Protein 3OFF (pdb70)

Radius of gyration: 11.75 Å; Cα contacts (8 Å, |Δi|>4): 156; chains: 1; bounding box: 25×24×37 Å

Organism: Drosophila melanogaster (NCBI:txid7227)

Nearest PDB structures (foldseek):
  3ofe-assembly2_B  TM=9.391E-01  e=5.734E-13  Drosophila melanogaster
  3ofh-assembly3_A  TM=9.557E-01  e=2.115E-11  Mus musculus
  3ofh-assembly3_B  TM=9.737E-01  e=1.745E-10  Mus musculus
  1yrx-assembly1_B  TM=5.623E-01  e=9.076E-03  Cereibacter sphaeroides 2.4.1
  2iyg-assembly1_B  TM=5.294E-01  e=4.977E-02  Cereibacter sphaeroides

Sequence (82 aa):
KKGRTLTFVSVTGNPTREESDTITKLWQTTSSLWNNHIQAERYVVDDNRAIFLLFKDGTTQAWDAKDFLIEQERCKGVTIENKEYPG

Foldseek 3Di:
DPPFKFKKWFFDDQAALVRLVVVVVVLQVVCVVVVFHWDWADDRTMIDTMTNGHVCVVVSQVVQQVDPGTQWMGGPNRIGGD

InterPro domains:
  IPR019330 LRP chaperone MESD [PF10185] (31-178)
  IPR019330 LRP chaperone MESD [PTHR17600] (3-179)

GO terms:
  GO:0045177 apical part of cell (C, IDA)
  GO:0005737 cytoplasm (C, IDA)
  GO:0005783 endoplasmic reticulum (C, IDA)
  GO:0005788 endoplasmic reticulum lumen (C, IDA)
  GO:0006888 endoplasmic reticulum to Golgi vesicle-mediated transport (P, IEP)
  GO:0012505 endomembrane system (C, HDA)
  GO:0006457 protein folding (P, IMP)
  GO:0006612 protein targeting to membrane (P, IMP)
  GO:0042802 identical protein binding (F, IPI)

Solvent-accessible surface area: 5182 Å² total

Secondary structure (DSSP, 8-state):
-TT----EEEESSS--HHHHHHHHHHHHHHHHHTT--EEE--BTTEEEEEESSGGGHHHHHHHHTTSTTEEEEEETTEEEE-

Structure (mmCIF, N/CA/C/O backbone):
data_3OFF
#
_entry.id   3OFF
#
_cell.length_a   62.284
_cell.length_b   62.284
_cell.length_c   89.675
_cell.angle_alpha   90.000
_cell.angle_beta   90.000
_cell.angle_gamma   120.000
#
_symmetry.space_group_name_H-M   'P 65 2 2'
#
loop_
_entity.id
_entity.type
_entity.pdbx_description
1 polymer 'LDLR chaperone boca'
2 non-polymer 'SULFATE ION'
3 non-polymer 'ACETATE ION'
4 non-polymer 'SODIUM ION'
5 water water
#
loop_
_atom_site.group_PDB
_atom_site.id
_atom_site.type_symbol
_atom_site.label_atom_id
_atom_site.label_alt_id
_atom_site.label_comp_id
_atom_site.label_asym_id
_atom_site.label_entity_id
_atom_site.label_seq_id
_atom_site.pdbx_PDB_ins_code
_atom_site.Cartn_x
_atom_site.Cartn_y
_atom_site.Cartn_z
_atom_site.occupancy
_atom_site.B_iso_or_equiv
_atom_site.auth_seq_id
_atom_site.auth_comp_id
_atom_site.auth_asym_id
_atom_site.auth_atom_id
_atom_site.pdbx_PDB_model_num
ATOM 9 N N . LYS A 1 7 ? -5.092 21.908 8.648 1.00 55.21 89 LYS A N 1
ATOM 10 C CA . LYS A 1 7 ? -6.327 22.205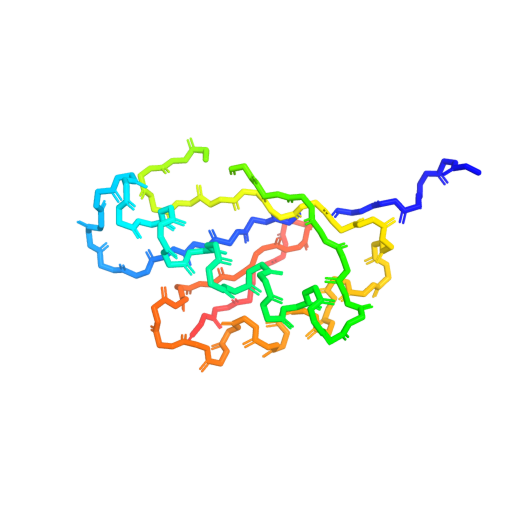 7.919 1.00 53.00 89 LYS A CA 1
ATOM 11 C C . LYS A 1 7 ? -6.078 22.946 6.588 1.00 51.93 89 LYS A C 1
ATOM 12 O O . LYS A 1 7 ? -6.396 22.436 5.513 1.00 51.13 89 LYS A O 1
ATOM 14 N N . LYS A 1 8 ? -5.487 24.140 6.682 1.00 45.41 90 LYS A N 1
ATOM 15 C CA . LYS A 1 8 ? -5.386 25.109 5.573 1.00 43.48 90 LYS A CA 1
ATOM 16 C C . LYS A 1 8 ? -4.433 24.750 4.431 1.00 43.25 90 LYS A C 1
ATOM 17 O O . LYS A 1 8 ? -3.433 24.071 4.639 1.00 40.30 90 LYS A O 1
ATOM 19 N N . GLY A 1 9 ? -4.738 25.254 3.234 1.00 38.51 91 GLY A N 1
ATOM 20 C CA . GLY A 1 9 ? -3.912 25.046 2.054 1.00 39.76 91 GLY A CA 1
ATOM 21 C C . GLY A 1 9 ? -3.771 23.581 1.700 1.00 32.84 91 GLY A C 1
ATOM 22 O O . GLY A 1 9 ? -2.727 23.145 1.217 1.00 30.90 91 GLY A O 1
ATOM 23 N N . ARG A 1 10 ? -4.822 22.816 1.967 1.00 31.55 92 ARG A N 1
ATOM 24 C CA . ARG A 1 10 ? -4.823 21.383 1.702 1.00 23.74 92 ARG A CA 1
ATOM 25 C C . ARG A 1 10 ? -5.461 21.038 0.355 1.00 32.34 92 ARG A C 1
ATOM 26 O O . ARG A 1 10 ? -5.053 20.090 -0.321 1.00 29.16 92 ARG A O 1
ATOM 29 N N . THR A 1 11 ? -6.463 21.818 -0.032 1.00 28.85 93 THR A N 1
ATOM 30 C CA . THR A 1 11 ? -7.199 21.554 -1.262 1.00 28.25 93 THR A CA 1
ATOM 31 C C . THR A 1 11 ? -6.655 22.375 -2.424 1.00 26.09 93 THR A C 1
ATOM 32 O O . THR A 1 11 ? -5.930 23.345 -2.218 1.00 27.42 93 THR A O 1
ATOM 36 N N . LEU A 1 12 ? -7.017 21.991 -3.644 1.00 21.65 94 LEU A N 1
ATOM 37 C CA . LEU A 1 12 ? -6.621 22.753 -4.823 1.00 25.60 94 LEU A CA 1
ATOM 38 C C . LEU A 1 12 ? -7.741 22.778 -5.852 1.00 22.07 94 LEU A C 1
ATOM 39 O O . LEU A 1 12 ? -8.325 21.744 -6.175 1.00 21.74 94 LEU A O 1
ATOM 52 N N . THR A 1 14 ? -9.108 23.379 -9.706 1.00 24.45 96 THR A N 1
ATOM 53 C CA . THR A 1 14 ? -8.653 23.297 -11.086 1.00 16.97 96 THR A CA 1
ATOM 54 C C . THR A 1 14 ? -9.827 23.503 -12.030 1.00 21.40 96 THR A C 1
ATOM 55 O O . THR A 1 14 ? -10.981 23.302 -11.653 1.00 21.40 96 THR A O 1
ATOM 59 N N . PHE A 1 15 ? -9.530 23.913 -13.257 1.00 19.80 97 PHE A N 1
ATOM 60 C CA . PHE A 1 15 ? -10.562 24.072 -14.271 1.00 23.30 97 PHE A CA 1
ATOM 61 C C . PHE A 1 15 ? -10.421 23.000 -15.342 1.00 15.82 97 PHE A C 1
ATOM 62 O O . PHE A 1 15 ? -9.331 22.764 -15.860 1.00 16.65 97 PHE A O 1
ATOM 70 N N . VAL A 1 16 ? -11.532 22.345 -15.659 1.00 16.61 98 VAL A N 1
ATOM 71 C CA . VAL A 1 16 ? -11.546 21.308 -16.680 1.00 17.47 98 VAL A CA 1
ATOM 72 C C . VAL A 1 16 ? -12.513 21.692 -17.792 1.00 16.02 98 VAL A C 1
ATOM 73 O O . VAL A 1 16 ? -13.689 21.949 -17.539 1.00 18.73 98 VAL A O 1
ATOM 77 N N . SER A 1 17 ? -12.014 21.733 -19.023 1.00 14.05 99 SER A N 1
ATOM 78 C CA . SER A 1 17 ? -12.833 22.140 -20.159 1.00 15.09 99 SER A CA 1
ATOM 79 C C . SER A 1 17 ? -13.249 20.962 -21.035 1.00 16.69 99 SER A C 1
ATOM 80 O O . SER A 1 17 ? -12.554 19.948 -21.106 1.00 15.61 99 SER A O 1
ATOM 83 N N . VAL A 1 18 ? -14.390 21.112 -21.700 1.00 14.66 100 VAL A N 1
ATOM 84 C CA . VAL A 1 18 ? -14.947 20.064 -22.545 1.00 13.93 100 VAL A CA 1
ATOM 85 C C . VAL A 1 18 ? -14.920 20.488 -24.009 1.00 14.63 100 VAL A C 1
ATOM 86 O O . VAL A 1 18 ? -15.207 21.639 -24.333 1.00 18.01 100 VAL A O 1
ATOM 90 N N . THR A 1 19 ? -14.577 19.554 -24.890 1.00 14.25 101 THR A N 1
ATOM 91 C CA . THR A 1 19 ? -14.449 19.855 -26.313 1.00 15.63 101 THR A CA 1
ATOM 92 C C . THR A 1 19 ? -15.795 20.066 -27.000 1.00 16.78 101 THR A C 1
ATOM 93 O O . THR A 1 19 ? -16.843 19.688 -26.476 1.00 20.03 101 THR A O 1
ATOM 97 N N . GLY A 1 20 ? -15.746 20.675 -28.181 1.00 20.29 102 GLY A N 1
ATOM 98 C CA . GLY A 1 20 ? -16.928 20.900 -28.991 1.00 30.84 102 GLY A CA 1
ATOM 99 C C . GLY A 1 20 ? -17.748 22.091 -28.540 1.00 25.53 102 GLY A C 1
ATOM 100 O O . GLY A 1 20 ? -17.218 23.060 -27.998 1.00 26.88 102 GLY A O 1
ATOM 101 N N . ASN A 1 21 ? -19.052 22.019 -28.779 1.00 30.09 103 ASN A N 1
ATOM 102 C CA . ASN A 1 21 ? -19.976 23.040 -28.311 1.00 28.04 103 ASN A CA 1
ATOM 103 C C . ASN A 1 21 ? -21.077 22.394 -27.484 1.00 23.54 103 ASN A C 1
ATOM 104 O O . ASN A 1 21 ? -22.244 22.407 -27.874 1.00 33.06 103 ASN A O 1
ATOM 109 N N . PRO A 1 22 ? -20.704 21.812 -26.335 1.00 21.92 104 PRO A N 1
ATOM 110 C CA . PRO A 1 22 ? -21.660 21.074 -25.509 1.00 23.72 104 PRO A CA 1
ATOM 111 C C . PRO A 1 22 ? -22.643 22.012 -24.829 1.00 25.36 104 PRO A C 1
ATOM 112 O O . PRO A 1 22 ? -22.320 23.176 -24.589 1.00 24.96 104 PRO A O 1
ATOM 116 N N . THR A 1 23 ? -23.836 21.510 -24.532 1.00 20.02 105 THR A N 1
ATOM 117 C CA . THR A 1 23 ? -24.745 22.224 -23.653 1.00 29.50 105 THR A CA 1
ATOM 118 C C . THR A 1 23 ? -24.250 21.990 -22.233 1.00 27.59 105 THR A C 1
ATOM 119 O O . THR A 1 23 ? -23.434 21.098 -21.997 1.00 25.06 105 THR A O 1
ATOM 123 N N . ARG A 1 24 ? -24.739 22.788 -21.292 1.00 26.10 106 ARG A N 1
ATOM 124 C CA . ARG A 1 24 ? -24.318 22.666 -19.905 1.00 24.50 106 ARG A CA 1
ATOM 125 C C . ARG A 1 24 ? -24.614 21.273 -19.358 1.00 27.19 106 ARG A C 1
ATOM 126 O O . ARG A 1 24 ? -23.817 20.709 -18.610 1.00 23.17 106 ARG A O 1
ATOM 134 N N . GLU A 1 25 ? -25.767 20.731 -19.737 1.00 23.70 107 GLU A N 1
ATOM 135 C CA . GLU A 1 25 ? -26.195 19.413 -19.282 1.00 26.38 107 GLU A CA 1
ATOM 136 C C . GLU A 1 25 ? -25.330 18.302 -19.875 1.00 27.50 107 GLU A C 1
ATOM 137 O O . GLU A 1 25 ? -25.094 17.278 -19.232 1.00 22.55 107 GLU A O 1
ATOM 139 N N . GLU A 1 26 ? -24.864 18.502 -21.103 1.00 24.49 108 GLU A N 1
ATOM 140 C CA . GLU A 1 26 ? -23.983 17.533 -21.743 1.00 22.33 108 GLU A CA 1
ATOM 141 C C . GLU A 1 26 ? -22.628 17.506 -21.042 1.00 17.29 108 GLU A C 1
ATOM 142 O O . GLU A 1 26 ? -22.116 16.440 -20.714 1.00 16.75 108 GLU A O 1
ATOM 148 N N . SER A 1 27 ? -22.053 18.682 -20.811 1.00 17.06 109 SER A N 1
ATOM 149 C CA . SER A 1 27 ? -20.798 18.777 -20.074 1.00 18.15 109 SER A CA 1
ATOM 150 C C . SER A 1 27 ? -20.954 18.236 -18.655 1.00 19.96 109 SER A C 1
ATOM 151 O O . SER A 1 27 ? -20.013 17.695 -18.078 1.00 18.72 109 SER A O 1
ATOM 154 N N . ASP A 1 28 ? -22.148 18.394 -18.097 1.00 20.97 110 ASP A N 1
ATOM 155 C CA . ASP A 1 28 ? -22.439 17.908 -16.755 1.00 19.19 110 ASP A CA 1
ATOM 156 C C . ASP A 1 28 ? -22.354 16.387 -16.696 1.00 22.39 110 ASP A C 1
ATOM 157 O O . ASP A 1 28 ? -21.722 15.820 -15.803 1.00 18.10 110 ASP A O 1
ATOM 162 N N . THR A 1 29 ? -22.998 15.733 -17.658 1.00 23.35 111 THR A N 1
ATOM 163 C CA . THR A 1 29 ? -22.968 14.276 -17.751 1.00 19.89 111 THR A CA 1
ATOM 164 C C . THR A 1 29 ? -21.5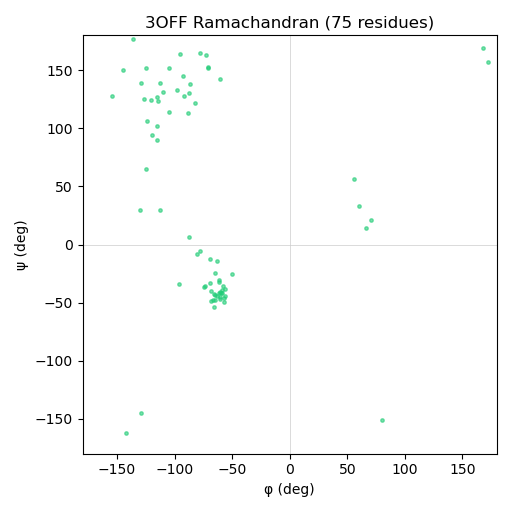36 13.782 -17.935 1.00 17.39 111 THR A C 1
ATOM 165 O O . THR A 1 29 ? -21.104 12.834 -17.277 1.00 17.93 111 THR A O 1
ATOM 169 N N . ILE A 1 30 ? -20.803 14.436 -18.831 1.00 17.43 112 ILE A N 1
ATOM 170 C CA . ILE A 1 30 ? -19.440 14.031 -19.155 1.00 17.90 112 ILE A CA 1
ATOM 171 C C . ILE A 1 30 ? -18.483 14.202 -17.976 1.00 16.48 112 ILE A C 1
ATOM 172 O O . ILE A 1 30 ? -17.797 13.258 -17.589 1.00 14.23 112 ILE A O 1
ATOM 177 N N . THR A 1 31 ? -18.439 15.404 -17.408 1.00 16.90 113 THR A N 1
ATOM 178 C CA . THR A 1 31 ? -17.531 15.680 -16.296 1.00 15.47 113 THR A CA 1
ATOM 179 C C . THR A 1 31 ? -17.880 14.875 -15.045 1.00 16.75 113 THR A C 1
ATOM 180 O O . THR A 1 31 ? -17.019 14.625 -14.203 1.00 14.88 113 THR A O 1
ATOM 184 N N . LYS A 1 32 ? -19.142 14.472 -14.925 1.00 15.94 114 LYS A N 1
ATOM 185 C CA . LYS A 1 32 ? -19.563 13.645 -13.800 1.00 18.48 114 LYS A CA 1
ATOM 186 C C . LYS A 1 32 ? -18.938 12.259 -13.908 1.00 21.12 114 LYS A C 1
ATOM 187 O O . LYS A 1 32 ? -18.519 11.675 -12.909 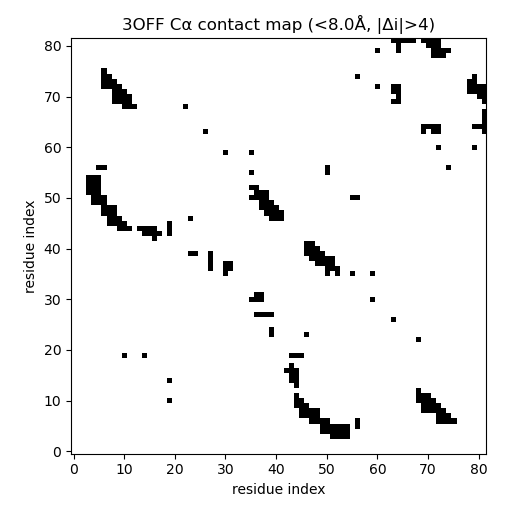1.00 15.27 114 LYS A O 1
ATOM 193 N N . LEU A 1 33 ? -18.879 11.740 -15.131 1.00 14.37 115 LEU A N 1
ATOM 194 C CA . LEU A 1 33 ? -18.239 10.456 -15.387 1.00 16.22 115 LEU A CA 1
ATOM 195 C C . LEU A 1 33 ? -16.793 10.481 -14.905 1.00 11.01 115 LEU A C 1
ATOM 196 O O . LEU A 1 33 ? -16.335 9.554 -14.236 1.00 12.80 115 LEU A O 1
ATOM 201 N N . TRP A 1 34 ? -16.081 11.551 -15.245 1.00 11.85 116 TRP A N 1
ATOM 202 C CA . TRP A 1 34 ? -14.683 11.693 -14.859 1.00 13.24 116 TRP A CA 1
ATOM 203 C C . TRP A 1 34 ? -14.529 11.802 -13.345 1.00 14.51 116 TRP A C 1
ATOM 204 O O . TRP A 1 34 ? -13.638 11.187 -12.758 1.00 14.30 116 TRP A O 1
ATOM 215 N N . GLN A 1 35 ? -15.399 12.586 -12.717 1.00 15.86 117 GLN A N 1
ATOM 216 C CA . GLN A 1 35 ? -15.362 12.762 -11.270 1.00 13.51 117 GLN A CA 1
ATOM 217 C C . GLN A 1 35 ? -15.519 11.431 -10.545 1.00 13.62 117 GLN A C 1
ATOM 218 O O . GLN A 1 35 ? -14.836 11.168 -9.558 1.00 14.32 117 GLN A O 1
ATOM 224 N N . THR A 1 36 ? -16.422 10.593 -11.043 1.00 19.30 118 THR A N 1
ATOM 225 C CA A THR A 1 36 ? -16.690 9.307 -10.409 0.46 16.99 118 THR A CA 1
ATOM 226 C CA B THR A 1 36 ? -16.695 9.301 -10.423 0.54 17.19 118 THR A CA 1
ATOM 227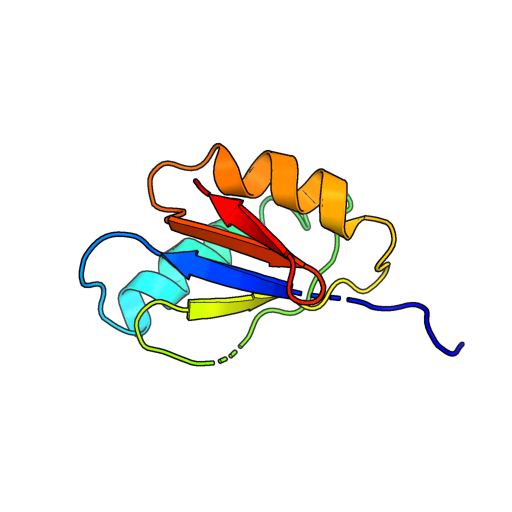 C C . THR A 1 36 ? -15.547 8.315 -10.619 1.00 21.69 118 THR A C 1
ATOM 228 O O . THR A 1 36 ? -15.213 7.546 -9.716 1.00 19.91 118 THR A O 1
ATOM 235 N N . SER A 1 37 ? -14.949 8.333 -11.806 1.00 19.12 119 SER A N 1
ATOM 236 C CA A SER A 1 37 ? -13.802 7.485 -12.088 0.75 17.37 119 SER A CA 1
ATOM 237 C CA B SER A 1 37 ? -13.796 7.477 -12.092 0.25 17.37 119 SER A CA 1
ATOM 238 C C . SER A 1 37 ? -12.643 7.835 -11.160 1.00 14.88 119 SER A C 1
ATOM 239 O O . SER A 1 37 ? -11.987 6.957 -10.602 1.00 13.89 119 SER A O 1
ATOM 244 N N . LEU A 1 38 ? -12.397 9.130 -11.005 1.00 13.57 120 LEU A N 1
ATOM 245 C CA . LEU A 1 38 ? -11.353 9.609 -10.110 1.00 15.83 120 LEU A CA 1
ATOM 246 C C . LEU A 1 38 ? -11.673 9.210 -8.676 1.00 13.88 120 LEU A C 1
ATOM 247 O O . LEU A 1 38 ? -10.800 8.749 -7.941 1.00 18.14 120 LEU A O 1
ATOM 252 N N . TRP A 1 39 ? -12.934 9.383 -8.288 1.00 14.84 121 TRP A N 1
ATOM 253 C CA . TRP A 1 39 ? -13.391 9.001 -6.959 1.00 18.98 121 TRP A CA 1
ATOM 254 C C . TRP A 1 39 ? -13.121 7.523 -6.716 1.00 20.74 121 TRP A C 1
ATOM 255 O O . TRP A 1 39 ? -12.555 7.145 -5.690 1.00 25.61 121 TRP A O 1
ATOM 266 N N . ASN A 1 40 ? -13.530 6.690 -7.668 1.00 22.70 122 ASN A N 1
ATOM 267 C CA . ASN A 1 40 ? -13.318 5.251 -7.573 1.00 22.98 122 ASN A CA 1
ATOM 268 C C . ASN A 1 40 ? -11.839 4.866 -7.565 1.00 26.19 122 ASN A C 1
ATOM 269 O O . ASN A 1 40 ? -11.487 3.736 -7.228 1.00 30.10 122 ASN A O 1
ATOM 274 N N . ASN A 1 41 ? -10.974 5.807 -7.934 1.00 26.95 123 ASN A N 1
ATOM 275 C CA . ASN A 1 41 ? -9.538 5.549 -7.940 1.00 24.24 123 ASN A CA 1
ATOM 276 C C . ASN A 1 41 ? -8.802 6.373 -6.884 1.00 22.64 123 ASN A C 1
ATOM 277 O O . ASN A 1 41 ? -7.636 6.736 -7.066 1.00 22.58 123 ASN A O 1
ATOM 282 N N . HIS A 1 42 ? -9.504 6.673 -5.793 1.00 18.18 124 HIS A N 1
ATOM 283 C CA . HIS A 1 42 ? -8.901 7.279 -4.610 1.00 24.98 124 HIS A CA 1
ATOM 284 C C . HIS A 1 42 ? -8.477 8.735 -4.808 1.00 22.97 124 HIS A C 1
ATOM 285 O O . HIS A 1 42 ? -7.635 9.249 -4.070 1.00 20.26 124 HIS A O 1
ATOM 292 N N . ILE A 1 43 ? -9.067 9.396 -5.798 1.00 16.99 125 ILE A N 1
ATOM 293 C CA . ILE A 1 43 ? -8.869 10.828 -5.989 1.00 16.21 125 ILE A CA 1
ATOM 294 C C . ILE A 1 43 ? -10.210 11.544 -5.882 1.00 15.82 125 ILE A C 1
ATOM 295 O O . ILE A 1 43 ? -10.955 11.649 -6.856 1.00 18.48 125 ILE A O 1
ATOM 300 N N . GLN A 1 44 ? -10.514 12.020 -4.679 1.00 15.94 126 GLN A N 1
ATOM 301 C CA . GLN A 1 44 ? -11.807 12.630 -4.396 1.00 19.15 126 GLN A CA 1
ATOM 302 C C . GLN A 1 44 ? -11.811 14.118 -4.715 1.00 19.91 126 GLN A C 1
ATOM 303 O O . GLN A 1 44 ? -10.921 14.858 -4.296 1.00 18.02 126 GLN A O 1
ATOM 309 N N . ALA A 1 45 ? -12.823 14.551 -5.460 1.00 18.16 127 ALA A N 1
ATOM 310 C CA . ALA A 1 45 ? -12.953 15.952 -5.827 1.00 18.55 127 ALA A CA 1
ATOM 311 C C . ALA A 1 45 ? -14.416 16.367 -5.881 1.00 18.81 127 ALA A C 1
ATOM 312 O O . ALA A 1 45 ? -15.292 15.553 -6.172 1.00 18.25 127 ALA A O 1
ATOM 314 N N . GLU A 1 46 ? -14.674 17.636 -5.587 1.00 21.50 128 GLU A N 1
ATOM 315 C CA . GLU A 1 46 ? -15.995 18.208 -5.789 1.00 23.02 128 GLU A CA 1
ATOM 316 C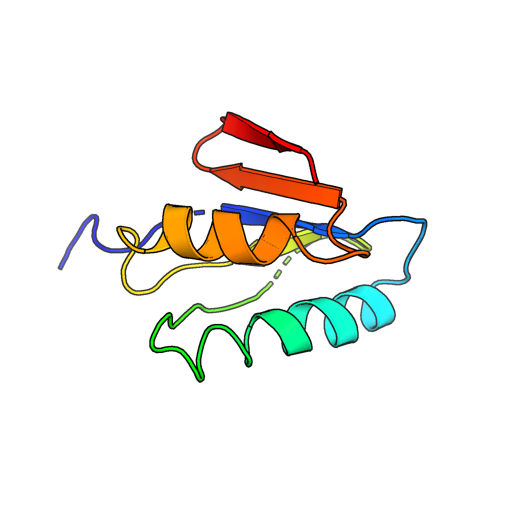 C . GLU A 1 46 ? -16.018 18.843 -7.172 1.00 18.80 128 GLU A C 1
ATOM 317 O O . GLU A 1 46 ?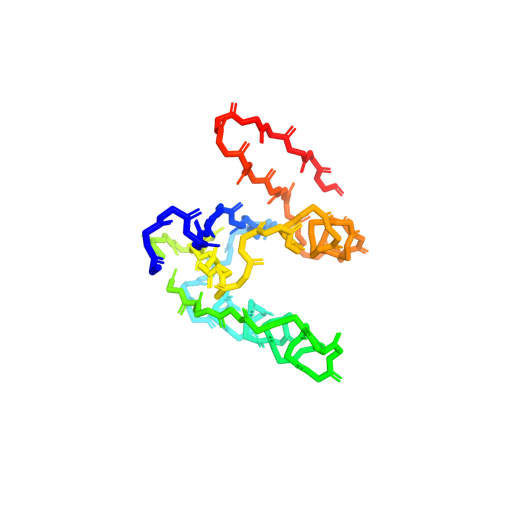 -15.011 19.381 -7.630 1.00 18.35 128 GLU A O 1
ATOM 323 N N . ARG A 1 47 ? -17.164 18.777 -7.836 1.00 14.59 129 ARG A N 1
ATOM 324 C CA . ARG A 1 47 ? -17.267 19.222 -9.218 1.00 21.74 129 ARG A CA 1
ATOM 325 C C . ARG A 1 47 ? -18.398 20.229 -9.394 1.00 19.27 129 ARG A C 1
ATOM 326 O O . ARG A 1 47 ? -19.544 19.951 -9.041 1.00 23.82 129 ARG A O 1
ATOM 334 N N . TYR A 1 48 ? -18.072 21.397 -9.939 1.00 18.99 130 TYR A N 1
ATOM 335 C CA . TYR A 1 48 ? -19.071 22.439 -10.158 1.00 25.09 130 TYR A CA 1
ATOM 336 C C . TYR A 1 48 ? -19.039 22.958 -11.591 1.00 22.77 130 TYR A C 1
ATOM 337 O O . TYR A 1 48 ? -17.997 23.398 -12.077 1.00 24.05 130 TYR A O 1
ATOM 354 N N . VAL A 1 50 ? -19.353 25.646 -14.279 1.00 27.50 132 VAL A N 1
ATOM 355 C CA A VAL A 1 50 ? -19.222 27.100 -14.243 0.53 30.19 132 VAL A CA 1
ATOM 356 C CA B VAL A 1 50 ? -19.116 27.088 -14.270 0.47 30.18 132 VAL A CA 1
ATOM 357 C C . VAL A 1 50 ? -19.536 27.722 -15.596 1.00 31.93 132 VAL A C 1
ATOM 358 O O . VAL A 1 50 ? -19.982 28.866 -15.658 1.00 32.47 132 VAL A O 1
ATOM 365 N N . ASP A 1 51 ? -19.352 26.956 -16.662 1.00 30.86 133 ASP A N 1
ATOM 366 C CA . ASP A 1 51 ? -19.704 27.383 -18.009 1.00 31.46 133 ASP A CA 1
ATOM 367 C C . ASP A 1 51 ? -20.410 26.238 -18.722 1.00 27.53 133 ASP A C 1
ATOM 368 O O . ASP A 1 51 ? -20.539 25.145 -18.171 1.00 27.47 133 ASP A O 1
ATOM 373 N N . ASP A 1 52 ? -20.860 26.486 -19.948 1.00 28.12 134 ASP A N 1
ATOM 374 C CA . ASP A 1 52 ? -21.469 25.433 -20.752 1.00 25.44 134 ASP A CA 1
ATOM 375 C C . ASP A 1 52 ? -20.487 24.296 -21.015 1.00 22.08 134 ASP A C 1
ATOM 376 O O . ASP A 1 52 ? -20.886 23.140 -21.155 1.00 22.39 134 ASP A O 1
ATOM 381 N N . ASN A 1 53 ? -19.203 24.631 -21.080 1.00 17.20 135 ASN A N 1
ATOM 382 C CA . ASN A 1 53 ? -18.175 23.659 -21.433 1.00 22.84 135 ASN A CA 1
ATOM 383 C C . ASN A 1 53 ? -17.008 23.649 -20.450 1.00 22.17 135 ASN A C 1
ATOM 384 O O . ASN A 1 53 ? -15.877 23.346 -20.828 1.00 21.34 135 ASN A O 1
ATOM 389 N N . ARG A 1 54 ? -17.276 23.978 -19.191 1.00 17.44 136 ARG A N 1
ATOM 390 C CA . ARG A 1 54 ? -16.200 24.192 -18.230 1.00 17.48 136 ARG A CA 1
ATOM 391 C C . ARG A 1 54 ? -16.634 23.943 -16.792 1.00 24.16 136 ARG A C 1
ATOM 392 O O . ARG A 1 54 ? -17.623 24.510 -16.325 1.00 22.11 136 ARG A O 1
ATOM 397 N N . ALA A 1 55 ? -15.879 23.102 -16.092 1.00 15.82 137 ALA A N 1
ATOM 398 C CA . ALA A 1 55 ? -16.186 22.781 -14.706 1.00 18.55 137 ALA A CA 1
ATOM 399 C C . ALA A 1 55 ? -14.996 23.053 -13.797 1.00 22.49 137 ALA A C 1
ATOM 400 O O . ALA A 1 55 ? -13.844 22.987 -14.229 1.00 21.50 137 ALA A O 1
ATOM 402 N N . ILE A 1 56 ? -15.281 23.360 -12.536 1.00 19.99 138 ILE A N 1
ATOM 403 C CA . ILE A 1 56 ? -14.243 23.407 -11.521 1.00 19.00 138 ILE A CA 1
ATOM 404 C C . ILE A 1 56 ? -14.159 22.045 -10.860 1.00 14.91 138 ILE A C 1
ATOM 405 O O . ILE A 1 56 ? -15.168 21.494 -10.418 1.00 16.75 138 ILE A O 1
ATOM 410 N N . PHE A 1 57 ? -12.956 21.491 -10.817 1.00 16.91 139 PHE A N 1
ATOM 411 C CA . PHE A 1 57 ? -12.705 20.305 -10.019 1.00 16.85 139 PHE A CA 1
ATOM 412 C C . PHE A 1 57 ? -11.935 20.722 -8.774 1.00 16.31 139 PHE A C 1
ATOM 413 O O . PHE A 1 57 ? -10.803 21.192 -8.865 1.00 17.05 139 PHE A O 1
ATOM 421 N N . LEU A 1 58 ? -12.566 20.585 -7.613 1.00 18.27 140 LEU A N 1
ATOM 422 C CA A LEU A 1 58 ? -11.893 20.915 -6.365 0.60 21.61 140 LEU A CA 1
ATOM 423 C CA B LEU A 1 58 ? -11.926 20.917 -6.343 0.40 21.60 140 LEU A CA 1
ATOM 424 C C . LEU A 1 58 ? -11.425 19.648 -5.664 1.00 18.52 140 LEU A C 1
ATOM 425 O O . LEU A 1 58 ? -12.221 18.866 -5.141 1.00 18.66 140 LEU A O 1
ATOM 434 N N . PHE A 1 59 ? -10.115 19.453 -5.665 1.00 19.45 141 PHE A N 1
ATOM 435 C CA . PHE A 1 59 ? -9.525 18.258 -5.083 1.00 19.06 141 PHE A CA 1
ATOM 436 C C . PHE A 1 59 ? -9.365 18.364 -3.571 1.00 17.06 141 PHE A C 1
ATOM 437 O O . PHE A 1 59 ? -8.704 19.271 -3.065 1.00 22.62 141 PHE A O 1
ATOM 445 N N . LYS A 1 60 ? -9.990 17.428 -2.862 1.00 15.33 142 LYS A N 1
ATOM 446 C CA . LYS A 1 60 ? -9.930 17.378 -1.406 1.00 21.46 142 LYS A CA 1
ATOM 447 C C . LYS A 1 60 ? -8.483 17.308 -0.942 1.00 27.17 142 LYS A C 1
ATOM 448 O O . LYS A 1 60 ? -8.110 17.904 0.069 1.00 23.51 142 LYS A O 1
ATOM 450 N N . ASP A 1 61 ? -7.676 16.564 -1.692 1.00 23.37 143 ASP A N 1
ATOM 451 C CA . ASP A 1 61 ? -6.240 16.500 -1.467 1.00 22.20 143 ASP A CA 1
ATOM 452 C C . ASP A 1 61 ? -5.531 17.095 -2.679 1.00 19.84 143 ASP A C 1
ATOM 453 O O . ASP A 1 61 ? -5.208 16.385 -3.630 1.00 19.54 143 ASP A O 1
ATOM 458 N N . GLY A 1 62 ? -5.298 18.404 -2.634 1.00 13.56 144 GLY A N 1
ATOM 459 C CA . GLY A 1 62 ? -4.754 19.143 -3.761 1.00 17.97 144 GLY A CA 1
ATOM 460 C C . GLY A 1 62 ? -3.507 18.554 -4.392 1.00 19.08 144 GLY A C 1
ATOM 461 O O . GLY A 1 62 ? -3.229 18.790 -5.568 1.00 17.49 144 GLY A O 1
ATOM 462 N N . THR A 1 63 ? -2.748 17.794 -3.610 1.00 17.27 145 THR A N 1
ATOM 463 C CA A THR A 1 63 ? -1.539 17.143 -4.097 0.70 18.39 145 THR A CA 1
ATOM 464 C CA B THR A 1 63 ? -1.534 17.169 -4.119 0.30 18.26 145 THR A CA 1
ATOM 465 C C . THR A 1 63 ? -1.849 16.229 -5.279 1.00 11.82 145 THR A C 1
ATOM 466 O O . THR A 1 63 ? -1.024 16.039 -6.172 1.00 15.05 145 THR A O 1
ATOM 473 N N . GLN A 1 64 ? -3.052 15.663 -5.270 1.00 12.94 146 GLN A N 1
ATOM 474 C CA . GLN A 1 64 ? -3.474 14.703 -6.286 1.00 14.10 146 GLN A CA 1
ATOM 475 C C . GLN A 1 64 ? -3.873 15.341 -7.616 1.00 15.62 146 GLN A C 1
ATOM 476 O O . GLN A 1 64 ? -4.152 14.635 -8.586 1.00 15.43 146 GLN A O 1
ATOM 482 N N . ALA A 1 65 ? -3.902 16.669 -7.662 1.00 13.98 147 ALA A N 1
ATOM 483 C CA . ALA A 1 65 ? -4.411 17.384 -8.831 1.00 16.21 147 ALA A CA 1
ATOM 484 C C . ALA A 1 65 ? -3.677 17.045 -10.129 1.00 14.97 147 ALA A C 1
ATOM 485 O O . ALA A 1 65 ? -4.288 16.988 -11.196 1.00 12.57 147 ALA A O 1
ATOM 487 N N . TRP A 1 66 ? -2.371 16.822 -10.037 1.00 16.42 148 TRP A N 1
ATOM 488 C CA . TRP A 1 66 ? -1.567 16.548 -11.225 1.00 16.45 148 TRP A CA 1
ATOM 489 C C . TRP A 1 66 ? -1.783 15.135 -11.766 1.00 13.37 148 TRP A C 1
ATOM 490 O O . TRP A 1 66 ? -1.784 14.922 -12.978 1.00 14.40 148 TRP A O 1
ATOM 501 N N . ASP A 1 67 ? -1.971 14.175 -10.866 1.00 19.06 149 ASP A N 1
ATOM 502 C CA . ASP A 1 67 ? -2.300 12.814 -11.271 1.00 16.63 149 ASP A CA 1
ATOM 503 C C . ASP A 1 67 ? -3.673 12.788 -11.929 1.00 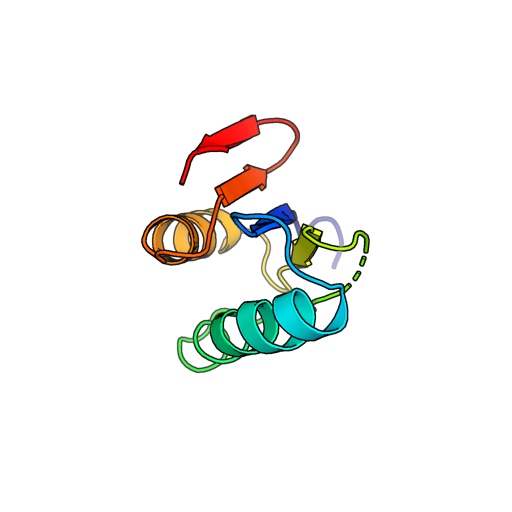15.64 149 ASP A C 1
ATOM 504 O O . ASP A 1 67 ? -3.876 12.121 -12.944 1.00 14.60 149 ASP A O 1
ATOM 509 N N . ALA A 1 68 ? -4.614 13.518 -11.340 1.00 14.47 150 ALA A N 1
ATOM 510 C CA . ALA A 1 68 ? -5.951 13.634 -11.900 1.00 13.25 150 ALA A CA 1
ATOM 511 C C . ALA A 1 68 ? -5.876 14.271 -13.281 1.00 14.17 150 ALA A C 1
ATOM 512 O O . ALA A 1 68 ? -6.569 13.850 -14.206 1.00 13.90 150 ALA A O 1
ATOM 514 N N . LYS A 1 69 ? -5.032 15.291 -13.411 1.00 12.68 151 LYS A N 1
ATOM 515 C CA . LYS A 1 69 ? -4.846 15.985 -14.682 1.00 14.36 151 LYS A CA 1
ATOM 516 C C . LYS A 1 69 ? -4.337 15.038 -15.764 1.00 12.79 151 LYS A C 1
ATOM 517 O O . LYS A 1 69 ? -4.768 15.104 -16.916 1.00 11.22 151 LYS A O 1
ATOM 523 N N . ASP A 1 70 ? -3.413 14.161 -15.387 1.00 13.96 152 ASP A N 1
ATOM 524 C CA . ASP A 1 70 ? -2.884 13.169 -16.316 1.00 18.32 152 ASP A CA 1
ATOM 525 C C . ASP A 1 70 ? -3.999 12.275 -16.844 1.00 15.42 152 ASP A C 1
ATOM 526 O O . ASP A 1 70 ? -4.040 11.950 -18.031 1.00 17.50 152 ASP A O 1
ATOM 531 N N . PHE A 1 71 ? -4.903 11.875 -15.957 1.00 12.50 153 PHE A N 1
ATOM 532 C CA . PHE A 1 71 ? -6.046 11.063 -16.354 1.00 13.32 153 PHE A CA 1
ATOM 533 C C . PHE A 1 71 ? -6.987 11.851 -17.256 1.00 13.31 153 PHE A C 1
ATOM 534 O O . PHE A 1 71 ? -7.413 11.364 -18.301 1.00 13.01 153 PHE A O 1
ATOM 542 N N . LEU A 1 72 ? -7.301 13.074 -16.842 1.00 12.04 154 LEU A N 1
ATOM 543 C CA . LEU A 1 72 ? -8.291 13.895 -17.532 1.00 12.12 154 LEU A CA 1
ATOM 544 C C . LEU A 1 72 ? -7.936 14.207 -18.986 1.00 12.44 154 LEU A C 1
ATOM 545 O O . LEU A 1 72 ? -8.778 14.072 -19.872 1.00 13.89 154 LEU A O 1
ATOM 550 N N . ILE A 1 73 ? -6.696 14.619 -19.234 1.00 14.42 155 ILE A N 1
ATOM 551 C CA . ILE A 1 73 ? -6.295 15.017 -20.584 1.00 14.16 155 ILE A CA 1
ATOM 552 C C . ILE A 1 73 ? -6.234 13.838 -21.557 1.00 12.69 155 ILE A C 1
ATOM 553 O O . ILE A 1 73 ? -6.151 14.030 -22.770 1.00 13.33 155 ILE A O 1
ATOM 558 N N . GLU A 1 74 ? -6.285 12.621 -21.023 1.00 15.53 156 GLU A N 1
ATOM 559 C CA . GLU A 1 74 ? -6.304 11.424 -21.858 1.00 18.20 156 GLU A CA 1
ATOM 560 C C . GLU A 1 74 ? -7.705 11.140 -22.392 1.00 15.68 156 GLU A C 1
ATOM 561 O O . GLU A 1 74 ? -7.891 10.261 -23.232 1.00 17.01 156 GLU A O 1
ATOM 567 N N . GLN A 1 75 ? -8.688 11.888 -21.901 1.00 13.44 157 GLN A N 1
ATOM 568 C CA . GLN A 1 75 ? -10.076 11.675 -22.294 1.00 13.28 157 GLN A CA 1
ATOM 569 C C . GLN A 1 75 ? -10.429 12.453 -23.559 1.00 11.40 157 GLN A C 1
ATOM 570 O O . GLN A 1 75 ? -10.043 13.612 -23.714 1.00 14.71 157 GLN A O 1
ATOM 576 N N . GLU A 1 76 ? -11.167 11.807 -24.456 1.00 14.70 158 GLU A N 1
ATOM 577 C CA . GLU A 1 76 ? -11.485 12.384 -25.760 1.00 12.27 158 GLU A CA 1
ATOM 578 C C . GLU A 1 76 ? -12.181 13.742 -25.672 1.00 12.49 158 GLU A C 1
ATOM 579 O O . GLU A 1 76 ? -11.842 14.666 -26.410 1.00 14.53 158 GLU A O 1
ATOM 585 N N . ARG A 1 77 ? -13.153 13.862 -24.774 1.00 12.52 159 ARG A N 1
ATOM 586 C CA . ARG A 1 77 ? -13.928 15.094 -24.668 1.00 14.59 159 ARG A CA 1
ATOM 587 C C . ARG A 1 77 ? -13.293 16.124 -23.733 1.00 14.85 159 ARG A C 1
ATOM 588 O O . ARG A 1 77 ? -13.895 17.159 -23.446 1.00 12.75 159 ARG A O 1
ATOM 596 N N . CYS A 1 78 ? -12.084 15.845 -23.256 1.00 14.07 160 CYS A N 1
ATOM 597 C CA . CYS A 1 78 ? -11.378 16.806 -22.416 1.00 12.28 160 CYS A CA 1
ATOM 598 C C . CYS A 1 78 ? -10.551 17.761 -23.265 1.00 15.45 160 CYS A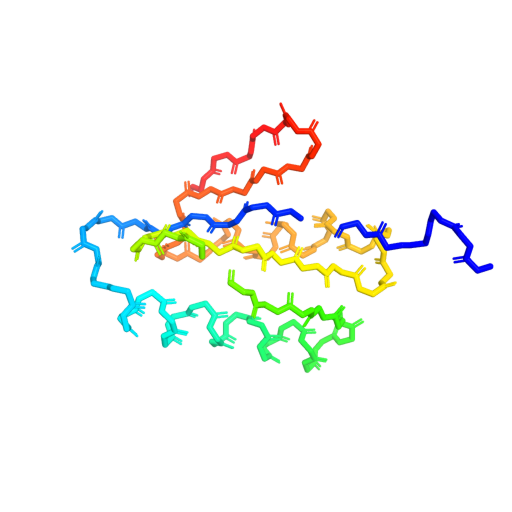 C 1
ATOM 599 O O . CYS A 1 78 ? -9.576 17.362 -23.902 1.00 15.03 160 CYS A O 1
ATOM 602 N N . LYS A 1 79 ? -10.957 19.025 -23.265 1.00 11.08 161 LYS A N 1
ATOM 603 C CA . LYS A 1 79 ? -10.297 20.063 -24.043 1.00 13.04 161 LYS A CA 1
ATOM 604 C C . LYS A 1 79 ? -8.968 20.441 -23.409 1.00 18.09 161 LYS A C 1
ATOM 605 O O . LYS A 1 79 ? -7.999 20.747 -24.103 1.00 12.35 161 LYS A O 1
ATOM 611 N N . GLY A 1 80 ? -8.931 20.421 -22.082 1.00 13.57 162 GLY A N 1
ATOM 612 C CA . GLY A 1 80 ? -7.727 20.761 -21.350 1.00 16.59 162 GLY A CA 1
ATOM 613 C C . GLY A 1 80 ? -7.988 20.950 -19.870 1.00 13.44 162 GLY A C 1
ATOM 614 O O . GLY A 1 80 ? -9.137 21.013 -19.433 1.00 12.70 162 GLY A O 1
ATOM 615 N N . VAL A 1 81 ? -6.911 21.035 -19.097 1.00 14.46 163 VAL A N 1
ATOM 616 C CA . VAL A 1 81 ? -7.011 21.258 -17.661 1.00 14.50 163 VAL A CA 1
ATOM 617 C C . VAL A 1 81 ? -6.104 22.410 -17.251 1.00 19.31 163 VAL A C 1
ATOM 618 O O . VAL A 1 81 ? -4.983 22.532 -17.742 1.00 17.40 163 VAL A O 1
ATOM 622 N N . THR A 1 82 ? -6.594 23.258 -16.355 1.00 19.05 164 THR A N 1
ATOM 623 C CA . THR A 1 82 ? -5.796 24.365 -15.849 1.00 17.88 164 THR A CA 1
ATOM 624 C C . THR A 1 82 ? -5.527 24.203 -14.358 1.00 19.71 164 THR A C 1
ATOM 625 O O . THR A 1 82 ? -6.449 24.012 -13.566 1.00 13.34 164 THR A O 1
ATOM 629 N N . ILE A 1 83 ? -4.254 24.271 -13.984 1.00 16.36 165 ILE A N 1
ATOM 630 C CA . ILE A 1 83 ? -3.863 24.193 -12.584 1.00 24.89 165 ILE A CA 1
ATOM 631 C C . ILE A 1 83 ? -3.037 25.412 -12.197 1.00 26.01 165 ILE A C 1
ATOM 632 O O . ILE A 1 83 ? -1.873 25.530 -12.582 1.00 25.99 165 ILE A O 1
ATOM 637 N N . GLU A 1 84 ? -3.646 26.316 -11.435 1.00 29.83 166 GLU A N 1
ATOM 638 C CA . GLU A 1 84 ? -2.979 27.536 -10.997 1.00 37.70 166 GLU A CA 1
ATOM 639 C C . GLU A 1 84 ? -2.439 28.336 -12.177 1.00 31.03 166 GLU A C 1
ATOM 640 O O . GLU A 1 84 ? -1.243 28.623 -12.243 1.00 39.14 166 GLU A O 1
ATOM 646 N N . ASN A 1 85 ? -3.327 28.685 -13.105 1.00 33.15 167 ASN A N 1
ATOM 647 C CA . ASN A 1 85 ? -2.965 29.510 -14.257 1.00 39.76 167 ASN A CA 1
ATOM 648 C C . ASN A 1 85 ? -2.003 28.831 -15.228 1.00 39.39 167 ASN A C 1
ATOM 649 O O . ASN A 1 85 ? -1.423 29.482 -16.097 1.00 39.27 167 ASN A O 1
ATOM 651 N N . LYS A 1 86 ? -1.839 27.521 -15.083 1.00 30.51 168 LYS A N 1
ATOM 652 C CA . LYS A 1 86 ? -1.001 26.753 -15.996 1.00 33.44 168 LYS A CA 1
ATOM 653 C C . LYS A 1 86 ? -1.907 25.788 -16.755 1.00 26.79 168 LYS A C 1
ATOM 654 O O . LYS A 1 86 ? -2.632 24.993 -16.148 1.00 25.37 168 LYS A O 1
ATOM 660 N N . GLU A 1 87 ? -1.884 25.873 -18.080 1.00 24.24 169 GLU A N 1
ATOM 661 C CA . GLU A 1 87 ? -2.795 25.088 -18.903 1.00 28.33 169 GLU A CA 1
ATOM 662 C C . GLU A 1 87 ? -2.145 23.818 -19.443 1.00 18.15 169 GLU A C 1
ATOM 663 O O . GLU A 1 87 ? -1.024 23.848 -19.958 1.00 22.26 169 GLU A O 1
ATOM 665 N N . TYR A 1 88 ? -2.858 22.704 -19.314 1.00 20.40 170 TYR A N 1
ATOM 666 C CA . TYR A 1 88 ? -2.425 21.435 -19.880 1.00 15.63 170 TYR A CA 1
ATOM 667 C C . TYR A 1 88 ? -3.421 21.010 -20.949 1.00 17.51 170 TYR A C 1
ATOM 668 O O . TYR A 1 88 ? -4.502 20.512 -20.633 1.00 17.44 170 TYR A O 1
ATOM 677 N N . PRO A 1 89 ? -3.059 21.212 -22.223 1.00 17.54 171 PRO A N 1
ATOM 678 C CA . PRO A 1 89 ? -3.946 20.918 -23.353 1.00 21.72 171 PRO A CA 1
ATOM 679 C C . PRO A 1 89 ? -4.334 19.445 -23.416 1.00 20.10 171 PRO A C 1
ATOM 680 O O . PRO A 1 89 ? -3.514 18.574 -23.124 1.00 17.95 171 PRO A O 1
ATOM 684 N N . GLY A 1 90 ? -5.578 19.176 -23.796 1.00 20.41 172 GLY A N 1
ATOM 685 C CA . GLY A 1 90 ? -6.033 17.814 -23.997 1.00 19.28 172 GLY A CA 1
ATOM 686 C C . GLY A 1 90 ? -5.628 17.319 -25.371 1.00 31.33 172 GLY A C 1
ATOM 687 O O . GLY A 1 90 ? -6.012 16.233 -25.799 1.00 24.43 172 GLY A O 1
#

B-factor: mean 24.46, std 10.31, range [9.29, 74.08]

CATH classification: 3.30.70.260